Protein AF-A0A158HBL1-F1 (afdb_monomer)

Radius of gyration: 17.93 Å; Cα contacts (8 Å, |Δi|>4): 26; chains: 1; bounding box: 39×24×59 Å

Secondary structure (DSSP, 8-state):
-----TT---SSSS-TT---HHHHHHHHHHHHHHHHHHHHHHHHHHHH-TT---HHHHHHHHHHHHHHHHHHHHHHHHHHHHHS-S----

Sequence (90 aa):
MVAIDGSKFKAVNSRDKNYTAARIVKRQQQIEKSVQRYLDAIETAGRTSPIGFDVKTVRLYEKIASLRQKMRELALVKKQLQKQPEGSSR

Structure (mmCIF, N/CA/C/O backbone):
data_AF-A0A158HBL1-F1
#
_entry.id   AF-A0A158HBL1-F1
#
loop_
_atom_site.group_PDB
_atom_site.id
_atom_site.type_symbol
_atom_site.label_atom_id
_atom_site.label_alt_id
_atom_site.label_comp_id
_atom_site.label_asym_id
_atom_site.label_entity_id
_atom_site.label_seq_id
_atom_site.pdbx_PDB_ins_code
_atom_site.Cartn_x
_atom_site.Cartn_y
_atom_site.Cartn_z
_atom_site.occupancy
_atom_site.B_iso_or_equiv
_atom_site.auth_seq_id
_atom_site.auth_comp_id
_atom_site.auth_asym_id
_atom_site.auth_atom_id
_atom_site.pdbx_PDB_model_num
ATOM 1 N N . MET A 1 1 ? 15.309 15.568 -11.522 1.00 33.84 1 MET A N 1
ATOM 2 C CA . MET A 1 1 ? 15.679 14.296 -10.862 1.00 33.84 1 MET A CA 1
ATOM 3 C C . MET A 1 1 ? 14.755 14.124 -9.667 1.00 33.84 1 MET A C 1
ATOM 5 O O . MET A 1 1 ? 14.787 14.956 -8.771 1.00 33.84 1 MET A O 1
ATOM 9 N N . VAL A 1 2 ? 13.828 13.166 -9.733 1.00 39.59 2 VAL A N 1
ATOM 10 C CA . VAL A 1 2 ? 12.755 13.008 -8.739 1.00 39.59 2 VAL A CA 1
ATOM 11 C C . VAL A 1 2 ? 13.381 12.591 -7.412 1.00 39.59 2 VAL A C 1
ATOM 13 O O . VAL A 1 2 ? 13.956 11.510 -7.308 1.00 39.59 2 VAL A O 1
ATOM 16 N N . ALA A 1 3 ? 13.305 13.476 -6.420 1.00 38.59 3 ALA A N 1
ATOM 17 C CA . ALA A 1 3 ? 13.721 13.203 -5.056 1.00 38.59 3 ALA A CA 1
ATOM 18 C C . ALA A 1 3 ? 12.819 12.103 -4.485 1.00 38.59 3 ALA A C 1
ATOM 20 O O . ALA A 1 3 ? 11.693 12.347 -4.051 1.00 38.59 3 ALA A O 1
ATOM 21 N N . ILE A 1 4 ? 13.301 10.865 -4.533 1.00 41.69 4 ILE A N 1
ATOM 22 C CA . ILE A 1 4 ? 12.704 9.764 -3.793 1.00 41.69 4 ILE A CA 1
ATOM 23 C C . ILE A 1 4 ? 13.049 10.032 -2.329 1.00 41.69 4 ILE A C 1
ATOM 25 O O . ILE A 1 4 ? 14.141 9.702 -1.871 1.00 41.69 4 ILE A O 1
ATOM 29 N N . ASP A 1 5 ? 12.127 10.657 -1.595 1.00 43.56 5 ASP A N 1
ATOM 30 C CA . ASP A 1 5 ? 12.158 10.675 -0.132 1.00 43.56 5 ASP A CA 1
ATOM 31 C C . ASP A 1 5 ? 11.966 9.232 0.364 1.00 43.56 5 ASP A C 1
ATOM 33 O O . ASP A 1 5 ? 10.867 8.762 0.665 1.00 43.56 5 ASP A O 1
ATOM 37 N N . GLY A 1 6 ? 13.061 8.475 0.360 1.00 38.78 6 GLY A N 1
ATOM 38 C CA . GLY A 1 6 ? 13.136 7.089 0.812 1.00 38.78 6 GLY A CA 1
ATOM 39 C C . GLY A 1 6 ? 13.142 6.938 2.334 1.00 38.78 6 GLY A C 1
ATOM 40 O O . GLY A 1 6 ? 13.345 5.832 2.825 1.00 38.78 6 GLY A O 1
ATOM 41 N N . SER A 1 7 ? 12.904 8.007 3.099 1.00 45.84 7 SER A N 1
ATOM 42 C CA . SER A 1 7 ? 13.286 8.055 4.518 1.00 45.84 7 SER A CA 1
ATOM 43 C C . SER A 1 7 ? 12.142 8.287 5.508 1.00 45.84 7 SER A C 1
ATOM 45 O O . SER A 1 7 ? 12.396 8.566 6.678 1.00 45.84 7 SER A O 1
ATOM 47 N N . LYS A 1 8 ? 10.877 8.073 5.120 1.00 45.25 8 LYS A N 1
ATOM 48 C CA . LYS A 1 8 ? 9.739 8.085 6.069 1.00 45.25 8 LYS A CA 1
ATOM 49 C C . LYS A 1 8 ? 9.161 6.722 6.455 1.00 45.25 8 LYS A C 1
ATOM 51 O O . LYS A 1 8 ? 8.091 6.656 7.053 1.00 45.25 8 LYS A O 1
ATOM 56 N N . PHE A 1 9 ? 9.901 5.633 6.252 1.00 44.41 9 PHE A N 1
ATOM 57 C CA . PHE A 1 9 ? 9.570 4.330 6.857 1.00 44.41 9 PHE A CA 1
ATOM 58 C C . PHE A 1 9 ? 9.946 4.221 8.353 1.00 44.41 9 PHE A C 1
ATOM 60 O O . PHE A 1 9 ? 9.995 3.120 8.899 1.00 44.41 9 PHE A O 1
ATOM 67 N N . LYS A 1 10 ? 10.169 5.340 9.061 1.00 46.94 10 LYS A N 1
ATOM 68 C CA . LYS A 1 10 ? 10.238 5.350 10.529 1.00 46.94 10 LYS A CA 1
ATOM 69 C C . LYS A 1 10 ? 8.823 5.413 11.115 1.00 46.94 10 LYS A C 1
ATOM 71 O O . LYS A 1 10 ? 8.065 6.334 10.836 1.00 46.94 10 LYS A O 1
ATOM 76 N N . ALA A 1 11 ? 8.534 4.446 11.984 1.00 44.41 11 ALA A N 1
ATOM 77 C CA . ALA A 1 11 ? 7.396 4.390 12.905 1.00 44.41 11 ALA A CA 1
ATOM 78 C C . ALA A 1 11 ? 6.026 3.981 12.331 1.00 44.41 11 ALA A C 1
ATOM 80 O O . ALA A 1 11 ? 5.059 4.737 12.389 1.00 44.41 11 ALA A O 1
ATOM 81 N N . VAL A 1 12 ? 5.885 2.717 11.914 1.00 48.28 12 VAL A N 1
ATOM 82 C CA . VAL A 1 12 ? 4.555 2.065 11.951 1.00 48.28 12 VAL A CA 1
ATOM 83 C C . VAL A 1 12 ? 4.489 0.779 12.777 1.00 48.28 12 VAL A C 1
ATOM 85 O O . VAL A 1 12 ? 3.394 0.267 12.963 1.00 48.28 12 VAL A O 1
ATOM 88 N N . ASN A 1 13 ? 5.598 0.288 13.342 1.00 38.34 13 ASN A N 1
ATOM 89 C CA . ASN A 1 13 ? 5.642 -1.062 13.929 1.00 38.34 13 ASN A CA 1
ATOM 90 C C . ASN A 1 13 ? 5.504 -1.136 15.467 1.00 38.34 13 ASN A C 1
ATOM 92 O O . ASN A 1 13 ? 5.686 -2.197 16.046 1.00 38.34 13 ASN A O 1
ATOM 96 N N . SER A 1 14 ? 5.197 -0.036 16.166 1.00 42.22 14 SER A N 1
ATOM 97 C CA . SER A 1 14 ? 5.271 -0.018 17.645 1.00 42.22 14 SER A CA 1
ATOM 98 C C . SER A 1 14 ? 3.942 0.147 18.378 1.00 42.22 14 SER A C 1
ATOM 100 O O . SER A 1 14 ? 3.948 0.604 19.516 1.00 42.22 14 SER A O 1
ATOM 102 N N . ARG A 1 15 ? 2.791 -0.203 17.785 1.00 47.59 15 ARG A N 1
ATOM 103 C CA . ARG A 1 15 ? 1.511 -0.221 18.532 1.00 47.59 15 ARG A CA 1
ATOM 104 C C . ARG A 1 15 ? 0.514 -1.283 18.031 1.00 47.59 15 ARG A C 1
ATOM 106 O O . ARG A 1 15 ? -0.687 -1.024 18.032 1.00 47.59 15 ARG A O 1
ATOM 113 N N . ASP A 1 16 ? 0.982 -2.443 17.582 1.00 49.69 16 ASP A N 1
ATOM 114 C CA . ASP A 1 16 ? 0.207 -3.474 16.855 1.00 49.69 16 ASP A CA 1
ATOM 115 C C . ASP A 1 16 ? -0.844 -4.264 17.677 1.00 49.69 16 ASP A C 1
ATOM 117 O O . ASP A 1 16 ? -1.183 -5.388 17.331 1.00 49.69 16 ASP A O 1
ATOM 121 N N . LYS A 1 17 ? -1.387 -3.722 18.778 1.00 51.72 17 LYS A N 1
ATOM 122 C CA . LYS A 1 17 ? -2.368 -4.461 19.608 1.00 51.72 17 LYS A CA 1
ATOM 123 C C . LYS A 1 17 ? -3.763 -3.845 19.744 1.00 51.72 17 LYS A C 1
ATOM 125 O O . LYS A 1 17 ? -4.659 -4.528 20.214 1.00 51.72 17 LYS A O 1
ATOM 130 N N . ASN A 1 18 ? -4.006 -2.641 19.214 1.00 54.00 18 ASN A N 1
ATOM 131 C CA . ASN A 1 18 ? -5.366 -2.092 19.095 1.00 54.00 18 ASN A CA 1
ATOM 132 C C . ASN A 1 18 ? -5.615 -1.585 17.668 1.00 54.00 18 ASN A C 1
ATOM 134 O O . ASN A 1 18 ? -5.189 -0.485 17.287 1.00 54.00 18 ASN A O 1
ATOM 138 N N . TYR A 1 19 ? -6.296 -2.401 16.863 1.00 59.16 19 TYR A N 1
ATOM 139 C CA . TYR A 1 19 ? -6.841 -2.005 15.567 1.00 59.16 19 TYR A CA 1
ATOM 140 C C . TYR A 1 19 ? -8.103 -1.171 15.806 1.00 59.16 19 TYR A C 1
ATOM 142 O O . TYR A 1 19 ? -9.185 -1.708 15.987 1.00 59.16 19 TYR A O 1
ATOM 150 N N . THR A 1 20 ? -7.977 0.156 15.829 1.00 71.19 20 THR A N 1
ATOM 151 C CA . THR A 1 20 ? -9.141 1.057 15.826 1.00 71.19 20 THR A CA 1
ATOM 152 C C . THR A 1 20 ? -9.566 1.371 14.391 1.00 71.19 20 THR A C 1
ATOM 154 O O . THR A 1 20 ? -8.739 1.370 13.472 1.00 71.19 20 THR A O 1
ATOM 157 N N . ALA A 1 21 ? -10.844 1.699 14.171 1.00 75.00 21 ALA A N 1
ATOM 158 C CA . ALA A 1 21 ? -11.360 2.049 12.841 1.00 75.00 21 ALA A CA 1
ATOM 159 C C . ALA A 1 21 ? -10.536 3.161 12.152 1.00 75.00 21 ALA A C 1
ATOM 161 O O . ALA A 1 21 ? -10.274 3.088 10.950 1.00 75.00 21 ALA A O 1
ATOM 162 N N . ALA A 1 22 ? -10.046 4.145 12.915 1.00 79.44 22 ALA A N 1
ATOM 163 C CA . ALA A 1 22 ? -9.175 5.214 12.417 1.00 79.44 22 ALA A CA 1
ATOM 164 C C . ALA A 1 22 ? -7.813 4.702 11.905 1.00 79.44 22 ALA A C 1
ATOM 166 O O . ALA A 1 22 ? -7.275 5.217 10.923 1.00 79.44 22 ALA A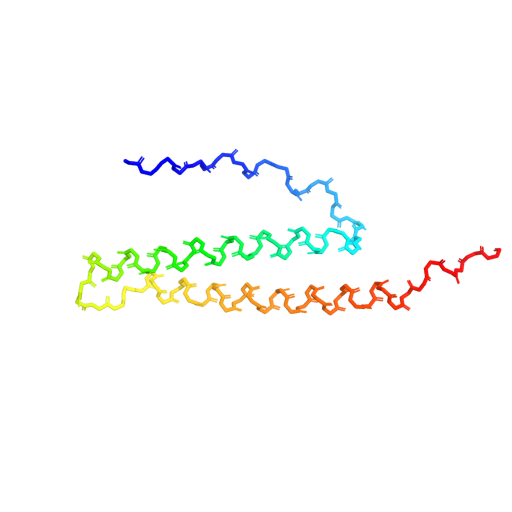 O 1
ATOM 167 N N . ARG A 1 23 ? -7.247 3.664 12.532 1.00 80.06 23 ARG A N 1
ATOM 168 C CA . ARG A 1 23 ? -5.993 3.041 12.080 1.00 80.06 23 ARG A CA 1
ATOM 169 C C . ARG A 1 23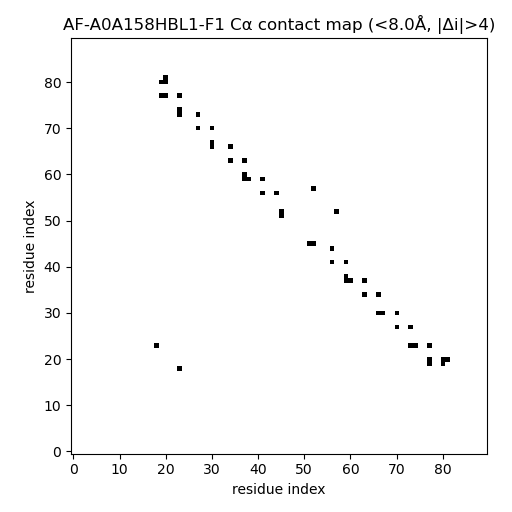 ? -6.170 2.243 10.808 1.00 80.06 23 ARG A C 1
ATOM 171 O O . ARG A 1 23 ? -5.301 2.308 9.943 1.00 80.06 23 ARG A O 1
ATOM 178 N N . ILE A 1 24 ? -7.296 1.547 10.675 1.00 82.25 24 ILE A N 1
ATOM 179 C CA . ILE A 1 24 ? -7.625 0.837 9.441 1.00 82.25 24 ILE A CA 1
ATOM 180 C C . ILE A 1 24 ? -7.690 1.819 8.271 1.00 82.25 24 ILE A C 1
ATOM 182 O O . ILE A 1 24 ? -7.061 1.574 7.245 1.00 82.25 24 ILE A O 1
ATOM 186 N N . VAL A 1 25 ? -8.349 2.967 8.450 1.00 81.31 25 VAL A N 1
ATOM 187 C CA . VAL A 1 25 ? -8.399 4.022 7.424 1.00 81.31 25 VAL A CA 1
ATOM 188 C C . VAL A 1 25 ? -6.994 4.522 7.071 1.00 81.31 25 VAL A C 1
ATOM 190 O O . VAL A 1 25 ? -6.640 4.573 5.894 1.00 81.31 25 VAL A O 1
ATOM 193 N N . LYS A 1 26 ? -6.142 4.808 8.068 1.00 84.75 26 LYS A N 1
ATOM 194 C CA . LYS A 1 26 ? -4.739 5.194 7.816 1.00 84.75 26 LYS A CA 1
ATOM 195 C C . LYS A 1 26 ? -3.963 4.114 7.056 1.00 84.75 26 LYS A C 1
ATOM 197 O O . LYS A 1 26 ? -3.182 4.433 6.160 1.00 84.75 26 LYS A O 1
ATOM 202 N N . ARG A 1 27 ? -4.174 2.835 7.381 1.00 84.12 27 ARG A N 1
ATOM 203 C CA . ARG A 1 27 ? -3.518 1.713 6.698 1.00 84.12 27 ARG A CA 1
ATOM 204 C C . ARG A 1 27 ? -4.000 1.567 5.255 1.00 84.12 27 ARG A C 1
ATOM 206 O O . ARG A 1 27 ? -3.170 1.340 4.379 1.00 84.12 27 ARG A O 1
ATOM 213 N N . GLN A 1 28 ? -5.294 1.753 4.995 1.00 83.81 28 GLN A N 1
ATOM 214 C CA . GLN A 1 28 ? -5.859 1.762 3.642 1.00 83.81 28 GLN A CA 1
ATOM 215 C C . GLN A 1 28 ? -5.246 2.880 2.788 1.00 83.81 28 GLN A C 1
ATOM 217 O O . GLN A 1 28 ? -4.772 2.599 1.691 1.00 83.81 28 GLN A O 1
ATOM 222 N N . GLN A 1 29 ? -5.131 4.099 3.327 1.00 85.56 29 GLN A N 1
ATOM 223 C CA . GLN A 1 29 ? -4.480 5.223 2.635 1.00 85.56 29 GLN A CA 1
ATOM 224 C C . GLN A 1 29 ? -3.002 4.946 2.313 1.00 85.56 29 GLN A C 1
ATOM 226 O O . GLN A 1 29 ? -2.511 5.306 1.246 1.00 85.56 29 GLN A O 1
ATOM 231 N N . GLN A 1 30 ? -2.262 4.293 3.216 1.00 84.62 30 GLN A N 1
ATOM 232 C CA . GLN A 1 30 ? -0.872 3.902 2.945 1.00 84.62 30 GLN A CA 1
ATOM 233 C C . GLN A 1 30 ? -0.760 2.849 1.837 1.00 84.62 30 GLN A C 1
ATOM 235 O O . GLN A 1 30 ? 0.165 2.901 1.021 1.00 84.62 30 GLN A O 1
ATOM 240 N N . ILE A 1 31 ? -1.684 1.886 1.819 1.00 85.31 31 ILE A N 1
ATOM 241 C CA . ILE A 1 31 ? -1.757 0.869 0.770 1.00 85.31 31 ILE A CA 1
ATOM 242 C C . ILE A 1 31 ? -2.056 1.534 -0.575 1.00 85.31 31 ILE A C 1
ATOM 244 O O . ILE A 1 31 ? -1.349 1.268 -1.541 1.00 85.31 31 ILE A O 1
ATOM 248 N N . GLU A 1 32 ? -3.031 2.438 -0.627 1.00 85.44 32 GLU A N 1
ATOM 249 C CA . GLU A 1 32 ? -3.411 3.168 -1.838 1.00 85.44 32 GLU A CA 1
ATOM 250 C C . GLU A 1 32 ? -2.251 3.998 -2.404 1.00 85.44 32 GLU A C 1
ATOM 252 O O . GLU A 1 32 ? -1.913 3.861 -3.578 1.00 85.44 32 GLU A O 1
ATOM 257 N N . LYS A 1 33 ? -1.541 4.748 -1.549 1.00 87.44 33 LYS A N 1
ATOM 258 C CA . LYS A 1 33 ? -0.305 5.451 -1.938 1.00 87.44 33 LYS A CA 1
ATOM 259 C C . LYS A 1 33 ? 0.765 4.506 -2.485 1.00 87.44 33 LYS A C 1
ATOM 261 O O . LYS A 1 33 ? 1.521 4.873 -3.376 1.00 87.44 33 LYS A O 1
ATOM 266 N N . SER A 1 34 ? 0.865 3.292 -1.944 1.00 85.06 34 SER A N 1
ATOM 267 C CA . SER A 1 34 ? 1.836 2.305 -2.431 1.00 85.06 34 SER A CA 1
ATOM 268 C C . SER A 1 34 ? 1.416 1.708 -3.773 1.00 85.06 34 SER A C 1
ATOM 270 O O . SER A 1 34 ? 2.272 1.518 -4.627 1.00 85.06 34 SER A O 1
ATOM 272 N N . VAL A 1 35 ? 0.116 1.477 -3.982 1.00 86.19 35 VAL A N 1
ATOM 273 C CA . VAL A 1 35 ? -0.440 1.050 -5.275 1.00 86.19 35 VAL A CA 1
ATOM 274 C C . VAL A 1 35 ? -0.179 2.101 -6.351 1.00 86.19 35 VAL A C 1
ATOM 276 O O . VAL A 1 35 ? 0.328 1.739 -7.404 1.00 86.19 35 VAL A O 1
ATOM 279 N N . GLN A 1 36 ? -0.455 3.379 -6.070 1.00 87.94 36 GLN A N 1
ATOM 280 C CA . GLN A 1 36 ? -0.186 4.489 -6.995 1.00 87.94 36 GLN A CA 1
ATOM 281 C C . GLN A 1 36 ? 1.291 4.529 -7.407 1.00 87.94 36 GLN A C 1
ATOM 283 O O . GLN A 1 36 ? 1.595 4.438 -8.589 1.00 87.94 36 GLN A O 1
ATOM 288 N N . ARG A 1 37 ? 2.220 4.486 -6.440 1.00 87.06 37 ARG A N 1
ATOM 289 C CA . ARG A 1 37 ? 3.664 4.436 -6.743 1.00 87.06 37 ARG A CA 1
ATOM 290 C C . ARG A 1 37 ? 4.067 3.259 -7.634 1.00 87.06 37 ARG A C 1
ATOM 292 O O . ARG A 1 37 ? 4.981 3.391 -8.441 1.00 87.06 37 ARG A O 1
ATOM 299 N N . TYR A 1 38 ? 3.443 2.093 -7.462 1.00 86.12 38 TYR A N 1
ATOM 300 C CA . TYR A 1 38 ? 3.737 0.936 -8.307 1.00 86.12 3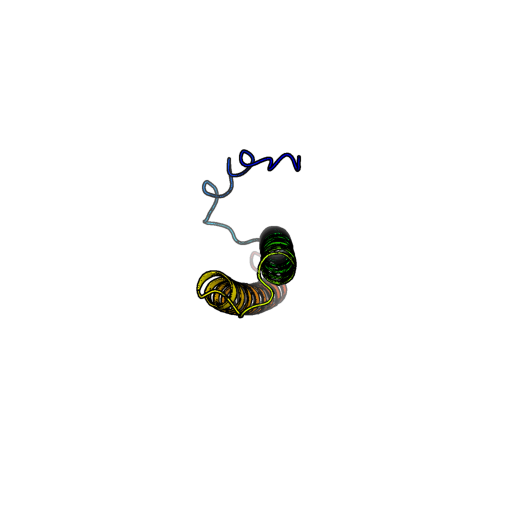8 TYR A CA 1
ATOM 301 C C . TYR A 1 38 ? 3.147 1.072 -9.711 1.00 86.12 38 TYR A C 1
ATOM 303 O O . TYR A 1 38 ? 3.792 0.635 -10.657 1.00 86.12 38 TYR A O 1
ATOM 311 N N . LEU A 1 39 ? 1.980 1.702 -9.860 1.00 86.00 39 LEU A N 1
ATOM 312 C CA . LEU A 1 39 ? 1.414 2.026 -11.171 1.00 86.00 39 LEU A CA 1
ATOM 313 C C . LEU A 1 39 ? 2.297 3.029 -11.924 1.00 86.00 39 LEU A C 1
ATOM 315 O O . LEU A 1 39 ? 2.638 2.766 -13.072 1.00 86.00 39 LEU A O 1
ATOM 319 N N . ASP A 1 40 ? 2.767 4.086 -11.257 1.00 87.38 40 ASP A N 1
ATOM 320 C CA . ASP A 1 40 ? 3.691 5.063 -11.853 1.00 87.38 40 ASP A CA 1
ATOM 321 C C . ASP A 1 40 ? 5.001 4.401 -12.309 1.00 87.38 40 ASP A C 1
ATOM 323 O O . ASP A 1 40 ? 5.539 4.705 -13.377 1.00 87.38 40 ASP A O 1
ATOM 327 N N . ALA A 1 41 ? 5.525 3.463 -11.510 1.00 84.62 41 ALA A N 1
ATOM 328 C CA . ALA A 1 41 ? 6.726 2.706 -11.853 1.00 84.62 41 ALA A CA 1
ATOM 329 C C . ALA A 1 41 ? 6.509 1.803 -13.078 1.00 84.62 41 ALA A C 1
ATOM 331 O O . ALA 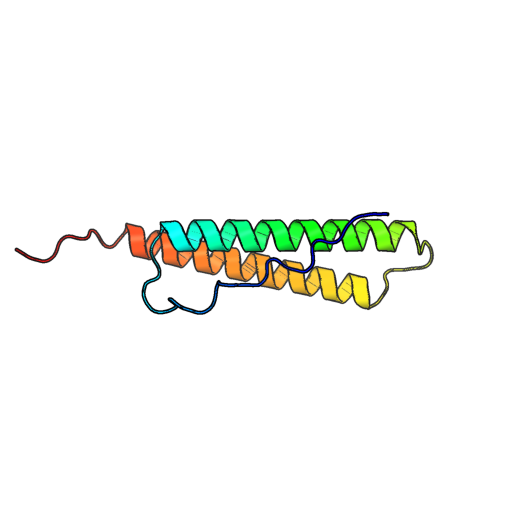A 1 41 ? 7.402 1.696 -13.916 1.00 84.62 41 ALA A O 1
ATOM 332 N N . ILE A 1 42 ? 5.328 1.186 -13.201 1.00 85.56 42 ILE A N 1
ATOM 333 C CA . ILE A 1 42 ? 4.939 0.390 -14.372 1.00 85.56 42 ILE A CA 1
ATOM 334 C C . ILE A 1 42 ? 4.826 1.279 -15.617 1.00 85.56 42 ILE A C 1
ATOM 336 O O . ILE A 1 42 ? 5.382 0.939 -16.658 1.00 85.56 42 ILE A O 1
ATOM 340 N N . GLU A 1 43 ? 4.145 2.420 -15.515 1.00 85.69 43 GLU A N 1
ATOM 341 C CA . GLU A 1 43 ? 3.972 3.366 -16.622 1.00 85.69 43 GLU A CA 1
ATOM 342 C C . GLU A 1 43 ? 5.321 3.923 -17.095 1.00 85.69 43 GLU A C 1
ATOM 344 O O . GLU A 1 43 ? 5.600 3.979 -18.293 1.00 85.69 43 GLU A O 1
ATOM 349 N N . THR A 1 44 ? 6.199 4.267 -16.149 1.00 84.44 44 THR A N 1
ATOM 350 C CA . THR A 1 44 ? 7.566 4.713 -16.444 1.00 84.44 44 THR A CA 1
ATOM 351 C C . THR A 1 44 ? 8.366 3.609 -17.133 1.00 84.44 44 THR A C 1
ATOM 353 O O . THR A 1 44 ? 8.995 3.865 -18.158 1.00 84.44 44 THR A O 1
ATOM 356 N N . ALA A 1 45 ? 8.302 2.374 -16.623 1.00 79.94 45 ALA A N 1
ATOM 357 C CA . ALA A 1 45 ? 8.999 1.233 -17.212 1.00 79.94 45 ALA A CA 1
ATOM 358 C C . ALA A 1 45 ? 8.520 0.942 -18.645 1.00 79.94 45 ALA A C 1
ATOM 360 O O . ALA A 1 45 ? 9.349 0.752 -19.536 1.00 79.94 45 ALA A O 1
ATOM 361 N N . GLY A 1 46 ? 7.204 0.977 -18.885 1.00 76.06 46 GLY A N 1
ATOM 362 C CA . GLY A 1 46 ? 6.610 0.785 -20.211 1.00 76.06 46 GLY A CA 1
ATOM 363 C C . GLY A 1 46 ? 6.998 1.873 -21.215 1.00 76.06 46 GLY A C 1
ATOM 364 O O . GLY A 1 46 ? 7.219 1.574 -22.384 1.00 76.06 46 GLY A O 1
ATOM 365 N N . ARG A 1 47 ? 7.168 3.125 -20.765 1.00 77.00 47 ARG A N 1
ATOM 366 C CA . ARG A 1 47 ? 7.695 4.216 -21.607 1.00 77.00 47 ARG A CA 1
ATOM 367 C C . ARG A 1 47 ? 9.168 4.025 -21.972 1.00 77.00 47 ARG A C 1
ATOM 369 O O . ARG A 1 47 ? 9.569 4.393 -23.069 1.00 77.00 47 ARG A O 1
ATOM 376 N N . THR A 1 48 ? 9.974 3.479 -21.060 1.00 71.69 48 THR A N 1
ATOM 377 C CA . THR A 1 48 ? 11.417 3.270 -21.284 1.00 71.69 48 THR A CA 1
ATOM 378 C C . THR A 1 48 ? 11.752 1.996 -22.056 1.00 71.69 48 THR A C 1
ATOM 380 O O . THR A 1 48 ? 12.815 1.931 -22.665 1.00 71.69 48 THR A O 1
ATOM 383 N N . SER A 1 49 ? 10.875 0.990 -22.040 1.00 61.53 49 SER A N 1
ATOM 384 C CA . SER A 1 49 ? 11.098 -0.291 -22.713 1.00 61.53 49 SER A CA 1
ATOM 385 C C . SER A 1 49 ? 9.898 -0.651 -23.595 1.00 61.53 49 SER A C 1
ATOM 387 O O . SER A 1 49 ? 8.962 -1.306 -23.134 1.00 61.53 49 SER A O 1
ATOM 389 N N . PRO A 1 50 ? 9.903 -0.247 -24.877 1.00 62.72 50 PRO A N 1
ATOM 390 C CA . PRO A 1 50 ? 8.805 -0.533 -25.800 1.00 62.72 50 PRO A CA 1
ATOM 391 C C . PRO A 1 50 ? 8.733 -2.006 -26.246 1.00 62.72 50 PRO A C 1
ATOM 393 O O . PRO A 1 50 ? 7.795 -2.380 -26.941 1.00 62.72 50 PRO A O 1
ATOM 396 N N . ILE A 1 51 ? 9.701 -2.852 -25.865 1.00 59.53 51 ILE A N 1
ATOM 397 C CA . ILE A 1 51 ? 9.890 -4.205 -26.430 1.00 59.53 51 ILE A CA 1
ATOM 398 C C . ILE A 1 51 ? 9.327 -5.324 -25.524 1.00 59.53 51 ILE A C 1
ATOM 400 O O . ILE A 1 51 ? 9.526 -6.506 -25.786 1.00 59.53 51 ILE A O 1
ATOM 404 N N . GLY A 1 52 ? 8.578 -4.990 -24.468 1.00 57.00 52 GLY A N 1
ATOM 405 C CA . GLY A 1 52 ? 7.810 -5.982 -23.708 1.00 57.00 52 GLY A CA 1
ATOM 406 C C . GLY A 1 52 ? 7.688 -5.692 -22.216 1.00 57.00 52 GLY A C 1
ATOM 407 O O . GLY A 1 52 ? 8.453 -4.923 -21.633 1.00 57.00 52 GLY A O 1
ATOM 408 N N . PHE A 1 53 ? 6.705 -6.336 -21.584 1.00 62.97 53 PHE A N 1
ATOM 409 C CA . PHE A 1 53 ? 6.509 -6.280 -20.138 1.00 62.97 53 PHE A CA 1
ATOM 410 C C . PHE A 1 53 ? 7.669 -6.989 -19.426 1.00 62.97 53 PHE A C 1
ATOM 412 O O . PHE A 1 53 ? 7.765 -8.214 -19.450 1.00 62.97 53 PHE A O 1
ATOM 419 N N . ASP A 1 54 ? 8.543 -6.219 -18.775 1.00 71.81 54 ASP A N 1
ATOM 420 C CA 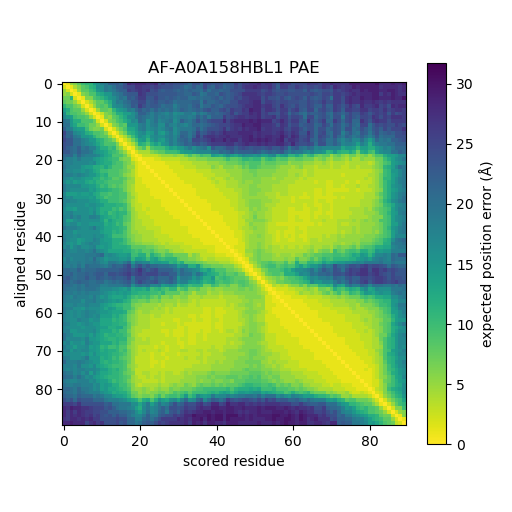. ASP A 1 54 ? 9.600 -6.757 -17.914 1.00 71.81 54 ASP A CA 1
ATOM 421 C C . ASP A 1 54 ? 8.975 -7.621 -16.794 1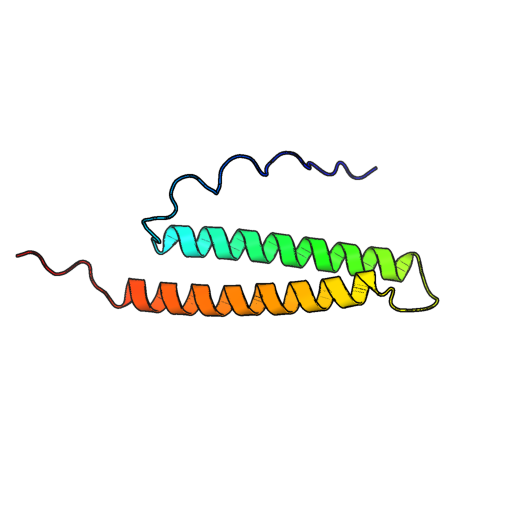.00 71.81 54 ASP A C 1
ATOM 423 O O . ASP A 1 54 ? 7.911 -7.301 -16.249 1.00 71.81 54 ASP A O 1
ATOM 427 N N . VAL A 1 55 ? 9.650 -8.707 -16.404 1.00 77.19 55 VAL A N 1
ATOM 428 C CA . VAL A 1 55 ? 9.293 -9.552 -15.249 1.00 77.19 55 VAL A CA 1
ATOM 429 C C . VAL A 1 55 ? 9.076 -8.697 -13.992 1.00 77.19 55 VAL A C 1
ATOM 431 O O . VAL A 1 55 ? 8.228 -9.010 -13.152 1.00 77.19 55 VAL A O 1
ATOM 434 N N . LYS A 1 56 ? 9.800 -7.577 -13.868 1.00 76.31 56 LYS A N 1
ATOM 435 C CA . LYS A 1 56 ? 9.594 -6.584 -12.802 1.00 76.31 56 LYS A CA 1
ATOM 436 C C . LYS A 1 56 ? 8.184 -5.992 -12.822 1.00 76.31 56 LYS A C 1
ATOM 438 O O . LYS A 1 56 ? 7.552 -5.904 -11.772 1.00 76.31 56 LYS A O 1
ATOM 443 N N . THR A 1 57 ? 7.679 -5.629 -13.995 1.00 80.94 57 THR A N 1
ATOM 444 C CA . THR A 1 57 ? 6.348 -5.046 -14.199 1.00 80.94 57 THR A CA 1
ATOM 445 C C . THR A 1 57 ? 5.253 -6.044 -13.827 1.00 80.94 57 THR A C 1
ATOM 447 O O . THR A 1 57 ? 4.328 -5.699 -13.093 1.00 80.94 57 THR A O 1
ATOM 450 N N . VAL A 1 58 ? 5.403 -7.310 -14.232 1.00 85.00 58 VAL A N 1
ATOM 451 C CA . VAL A 1 58 ? 4.480 -8.401 -13.866 1.00 85.00 58 VAL A CA 1
ATOM 452 C C . VAL A 1 58 ? 4.409 -8.577 -12.344 1.00 85.00 58 VAL A C 1
ATOM 454 O O . VAL A 1 58 ? 3.324 -8.563 -11.763 1.00 85.00 58 VAL A O 1
ATOM 457 N N . ARG A 1 59 ? 5.563 -8.623 -11.666 1.00 85.75 59 ARG A N 1
ATOM 458 C CA . ARG A 1 59 ? 5.627 -8.712 -10.195 1.00 85.75 59 ARG A CA 1
ATOM 459 C C . ARG A 1 59 ? 4.985 -7.509 -9.496 1.00 85.75 59 ARG A C 1
ATOM 461 O O . ARG A 1 59 ? 4.405 -7.659 -8.419 1.00 85.75 59 ARG A O 1
ATOM 468 N N . LEU A 1 60 ? 5.076 -6.309 -10.077 1.00 86.56 60 LEU A N 1
ATOM 469 C CA . LEU A 1 60 ? 4.408 -5.118 -9.542 1.00 86.56 60 LEU A CA 1
ATOM 470 C C . LEU A 1 60 ? 2.882 -5.236 -9.640 1.00 86.56 60 LEU A C 1
ATOM 472 O O . LEU A 1 60 ? 2.196 -4.923 -8.664 1.00 86.56 60 LEU A O 1
ATOM 476 N N . TYR A 1 61 ? 2.346 -5.752 -10.750 1.00 86.12 61 TYR A N 1
ATOM 477 C CA . TYR A 1 61 ? 0.912 -6.031 -10.880 1.00 86.12 61 TYR A CA 1
ATOM 478 C C . TYR A 1 61 ? 0.420 -7.052 -9.847 1.00 86.12 61 TYR A C 1
ATOM 480 O O . TYR A 1 61 ? -0.584 -6.804 -9.172 1.00 86.12 61 TYR A O 1
ATOM 488 N N . GLU A 1 62 ? 1.150 -8.150 -9.641 1.00 90.38 62 GLU A N 1
ATOM 489 C CA . GLU A 1 62 ? 0.838 -9.135 -8.593 1.00 90.38 62 GLU A CA 1
ATOM 490 C C . GLU A 1 62 ? 0.844 -8.497 -7.196 1.00 90.38 62 GLU A C 1
ATOM 492 O O . GLU A 1 62 ? -0.053 -8.725 -6.373 1.00 90.38 62 GLU A O 1
ATOM 497 N N . LYS A 1 63 ? 1.823 -7.622 -6.924 1.00 87.75 63 LYS A N 1
ATOM 498 C CA . LYS A 1 63 ? 1.903 -6.894 -5.654 1.00 87.75 63 LYS A CA 1
ATOM 499 C C . LYS A 1 63 ? 0.700 -5.976 -5.454 1.00 87.75 63 LYS A C 1
ATOM 501 O O . LYS A 1 63 ? 0.139 -5.948 -4.357 1.00 87.75 63 LYS A O 1
ATOM 506 N N . ILE A 1 64 ? 0.288 -5.253 -6.495 1.00 88.75 64 ILE A N 1
ATOM 507 C CA . ILE A 1 64 ? -0.904 -4.397 -6.477 1.00 88.75 64 ILE A CA 1
ATOM 508 C C . ILE A 1 64 ? -2.159 -5.235 -6.199 1.00 88.75 64 ILE A C 1
ATOM 510 O O . ILE A 1 64 ? -2.978 -4.838 -5.368 1.00 88.75 64 ILE A O 1
ATOM 514 N N . ALA A 1 65 ? -2.300 -6.404 -6.828 1.00 90.94 65 ALA A N 1
ATOM 515 C CA . ALA A 1 65 ? -3.426 -7.306 -6.594 1.00 90.94 65 ALA A CA 1
ATOM 516 C C . ALA A 1 65 ? -3.496 -7.767 -5.126 1.00 90.94 65 ALA A C 1
ATOM 518 O O . ALA A 1 65 ? -4.546 -7.642 -4.486 1.00 90.94 65 ALA A O 1
ATOM 519 N N . SER A 1 66 ? -2.363 -8.190 -4.552 1.00 90.12 66 SER A N 1
ATOM 520 C CA . SER A 1 66 ? -2.267 -8.569 -3.134 1.00 90.12 66 SER A CA 1
ATOM 521 C C . SER A 1 66 ? -2.599 -7.401 -2.193 1.00 90.12 66 SER A C 1
ATOM 523 O O . SER A 1 66 ? -3.326 -7.559 -1.210 1.00 90.12 66 SER A O 1
ATOM 525 N N . LEU A 1 67 ? -2.119 -6.193 -2.504 1.00 86.81 67 LEU A N 1
ATOM 526 C CA . LEU A 1 67 ? -2.413 -4.984 -1.734 1.00 86.81 67 LEU A CA 1
ATOM 527 C C . LEU A 1 67 ? -3.903 -4.616 -1.770 1.00 86.81 67 LEU A C 1
ATOM 529 O O . LEU A 1 67 ? -4.479 -4.280 -0.734 1.00 86.81 67 LEU A O 1
ATOM 533 N N . ARG A 1 68 ? -4.548 -4.734 -2.935 1.00 87.31 68 ARG A N 1
ATOM 534 C CA . ARG A 1 68 ? -5.998 -4.539 -3.081 1.00 87.31 68 ARG A CA 1
ATOM 535 C C . ARG A 1 68 ? -6.796 -5.572 -2.289 1.00 87.31 68 ARG A C 1
ATOM 537 O O . ARG A 1 68 ? -7.809 -5.217 -1.691 1.00 87.31 68 ARG A O 1
ATOM 544 N N . GLN A 1 69 ? -6.342 -6.823 -2.234 1.00 90.69 69 GLN A N 1
ATOM 545 C CA . GLN A 1 69 ? -6.978 -7.841 -1.398 1.00 90.69 69 GLN A CA 1
ATOM 546 C C . GLN A 1 69 ? -6.894 -7.484 0.090 1.00 90.69 69 GLN A C 1
ATOM 548 O O . GLN A 1 69 ? -7.927 -7.426 0.757 1.00 90.69 69 GLN A O 1
ATOM 553 N N . LYS A 1 70 ? -5.707 -7.113 0.581 1.00 86.44 70 LYS A N 1
ATOM 554 C CA . LYS A 1 70 ? -5.529 -6.651 1.969 1.00 86.44 70 LYS A CA 1
ATOM 555 C C . LYS A 1 70 ? -6.403 -5.441 2.299 1.00 86.44 70 LYS A C 1
ATOM 557 O O . LYS A 1 70 ? -6.908 -5.321 3.411 1.00 86.44 70 LYS A O 1
ATOM 562 N N . MET A 1 71 ? -6.623 -4.540 1.339 1.00 86.06 71 MET A N 1
ATOM 563 C CA . MET A 1 71 ? -7.521 -3.394 1.518 1.00 86.06 71 MET A CA 1
ATOM 564 C C . MET A 1 71 ? -8.977 -3.827 1.759 1.00 86.06 71 MET A C 1
ATOM 566 O O . MET A 1 71 ? -9.651 -3.233 2.607 1.00 86.06 71 MET A O 1
ATOM 570 N N . ARG A 1 72 ? -9.447 -4.868 1.054 1.00 88.62 72 ARG A N 1
ATOM 571 C CA . ARG A 1 72 ? -10.783 -5.452 1.255 1.00 88.62 72 ARG A CA 1
ATOM 572 C C . ARG A 1 72 ? -10.907 -6.125 2.618 1.00 88.62 72 ARG A C 1
ATOM 574 O O . ARG A 1 72 ? -11.887 -5.876 3.313 1.00 88.62 72 ARG A O 1
ATOM 581 N N . GLU A 1 73 ? -9.906 -6.902 3.023 1.00 87.56 73 GLU A N 1
ATOM 582 C CA . GLU A 1 73 ? -9.858 -7.534 4.351 1.00 87.56 73 GLU A CA 1
ATOM 583 C C . GLU A 1 73 ? -9.942 -6.481 5.462 1.00 87.56 73 GLU A C 1
ATOM 585 O O . GLU A 1 73 ? -10.799 -6.555 6.341 1.00 87.56 73 GLU A O 1
ATOM 590 N N . LEU A 1 74 ? -9.133 -5.423 5.358 1.00 85.50 74 LEU A N 1
ATOM 591 C CA . LEU A 1 74 ? -9.168 -4.286 6.275 1.00 85.50 74 LEU A CA 1
ATOM 592 C C . LEU A 1 74 ? -10.545 -3.606 6.314 1.00 85.50 74 LEU A C 1
ATOM 594 O O . LEU A 1 74 ? -11.036 -3.277 7.392 1.00 85.50 74 LEU A O 1
ATOM 598 N N . ALA A 1 75 ? -11.205 -3.422 5.167 1.00 85.31 75 ALA A N 1
ATOM 599 C CA . ALA A 1 75 ? -12.554 -2.854 5.122 1.00 85.31 75 ALA A CA 1
ATOM 600 C C . ALA A 1 75 ? -13.580 -3.740 5.852 1.00 85.31 75 ALA A C 1
ATOM 602 O O . ALA A 1 75 ? -14.485 -3.227 6.514 1.00 85.31 75 ALA A O 1
ATOM 603 N N . LEU A 1 76 ? -13.421 -5.060 5.761 1.00 87.00 76 LEU A N 1
ATOM 604 C CA . LEU A 1 76 ? -14.264 -6.045 6.434 1.00 87.00 76 LEU A CA 1
ATOM 605 C C . LEU A 1 76 ? -14.065 -5.996 7.954 1.00 87.00 76 LEU A C 1
ATOM 607 O O . LEU A 1 76 ? -15.044 -5.923 8.695 1.00 87.00 76 LEU A O 1
ATOM 611 N N . VAL A 1 77 ? -12.812 -5.920 8.410 1.00 84.81 77 VAL A N 1
ATOM 612 C CA . VAL A 1 77 ? -12.476 -5.733 9.832 1.00 84.81 77 VAL A CA 1
ATOM 613 C C . VAL A 1 77 ? -13.024 -4.401 10.351 1.00 84.81 77 VAL A C 1
ATOM 615 O O . VAL A 1 77 ? -13.614 -4.361 11.426 1.00 84.81 77 VAL A O 1
ATOM 618 N N . LYS A 1 78 ? -12.931 -3.311 9.574 1.00 82.62 78 LYS A N 1
ATOM 619 C CA . LYS A 1 78 ? -13.528 -2.014 9.945 1.00 82.62 78 LYS A CA 1
ATOM 620 C C . LYS A 1 78 ? -15.038 -2.123 10.148 1.00 82.62 78 LYS A C 1
ATOM 622 O O . LYS A 1 78 ? -15.552 -1.576 11.117 1.00 82.62 78 LYS A O 1
ATOM 627 N N . LYS A 1 79 ? -15.743 -2.825 9.254 1.00 82.94 79 LYS A N 1
ATOM 628 C CA . LYS A 1 79 ? -17.188 -3.063 9.391 1.00 82.94 79 LYS A CA 1
ATOM 629 C C . LYS A 1 79 ? -17.513 -3.877 10.643 1.00 82.94 79 LYS A C 1
ATOM 631 O O . LYS A 1 79 ? -18.489 -3.564 11.309 1.00 82.94 79 LYS A O 1
ATOM 636 N N . GLN A 1 80 ? -16.710 -4.887 10.976 1.00 80.56 80 GLN A N 1
ATOM 637 C CA . GLN A 1 80 ? -16.895 -5.665 12.207 1.00 80.56 80 GLN A CA 1
ATOM 638 C C . GLN A 1 80 ? -16.668 -4.815 13.462 1.00 80.56 80 GLN A C 1
ATOM 640 O O . GLN A 1 80 ? -17.496 -4.845 14.364 1.00 80.56 80 GLN A O 1
ATOM 645 N N . LEU A 1 81 ? -15.618 -3.987 13.480 1.00 77.00 81 LEU A N 1
ATOM 646 C CA . LEU A 1 81 ? -15.356 -3.051 14.579 1.00 77.00 81 LEU A CA 1
ATOM 647 C C . LEU A 1 81 ? -16.471 -2.014 14.752 1.00 77.00 81 LEU A C 1
ATOM 649 O O . LEU A 1 81 ? -16.777 -1.647 15.873 1.00 77.00 81 LEU A O 1
ATOM 653 N N . GLN A 1 82 ? -17.095 -1.547 13.665 1.00 70.12 82 GLN A N 1
ATOM 654 C CA . GLN A 1 82 ? -18.247 -0.637 13.746 1.00 70.12 82 GLN A CA 1
ATOM 655 C C . GLN A 1 82 ? -19.534 -1.328 14.217 1.00 70.12 82 GLN A C 1
ATOM 657 O O . GLN A 1 82 ? -20.428 -0.661 14.727 1.00 70.12 82 GLN A O 1
ATOM 662 N N . LYS A 1 83 ? -19.648 -2.646 14.019 1.00 67.75 83 LYS A N 1
ATOM 663 C CA . LYS A 1 83 ? -20.797 -3.446 14.463 1.00 67.75 83 LYS A CA 1
ATOM 664 C C . LYS A 1 83 ? -20.717 -3.862 15.929 1.00 67.75 83 LYS A C 1
ATOM 666 O O . LYS A 1 83 ? -21.737 -4.279 16.464 1.00 67.75 83 LYS A O 1
ATOM 671 N N . GLN A 1 84 ? -19.550 -3.770 16.563 1.00 55.41 84 GLN A N 1
ATOM 672 C CA . GLN A 1 84 ? -19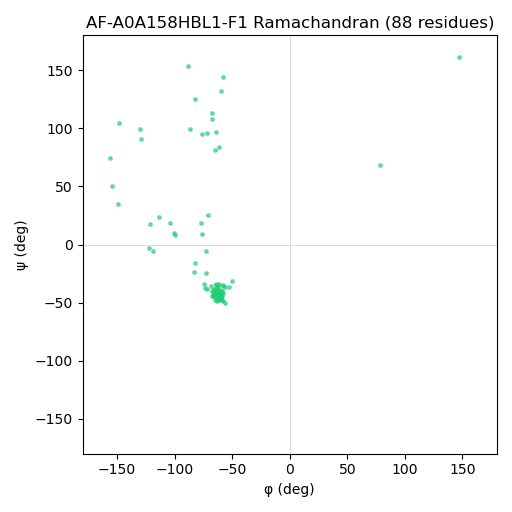.450 -3.822 18.016 1.00 55.41 84 GLN A CA 1
ATOM 673 C C . GLN A 1 84 ? -19.660 -2.398 18.538 1.00 55.41 84 GLN A C 1
ATOM 675 O O . GLN A 1 84 ? -18.728 -1.595 18.470 1.00 55.41 84 GLN A O 1
ATOM 680 N N . PRO A 1 85 ? -20.862 -2.028 19.017 1.00 51.25 85 PRO A N 1
ATOM 681 C CA . PRO A 1 85 ? -20.959 -0.840 19.841 1.00 51.25 85 PRO A CA 1
ATOM 682 C C . PRO A 1 85 ? -20.062 -1.079 21.061 1.00 51.25 85 P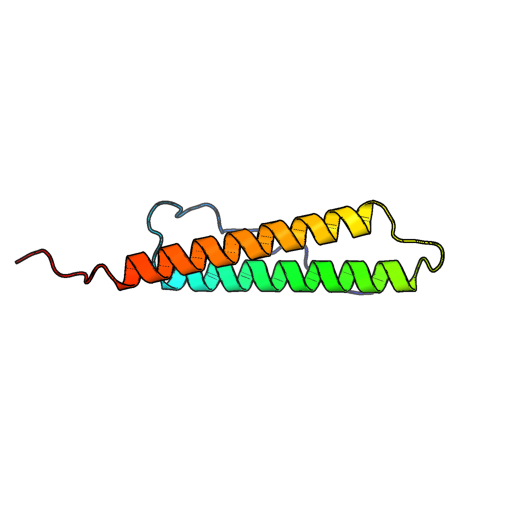RO A C 1
ATOM 684 O O . PRO A 1 85 ? -20.130 -2.143 21.679 1.00 51.25 85 PRO A O 1
ATOM 687 N N . GLU A 1 86 ? -19.219 -0.109 21.409 1.00 54.16 86 GLU A N 1
ATOM 688 C CA . GLU A 1 86 ? -18.681 -0.016 22.767 1.00 54.16 86 GLU A CA 1
ATOM 689 C C . GLU A 1 86 ? -19.867 0.183 23.716 1.00 54.16 86 GLU A C 1
ATOM 691 O O . GLU A 1 86 ? -20.295 1.292 24.015 1.00 54.16 86 GLU A O 1
ATOM 696 N N . GLY A 1 87 ? -20.483 -0.931 24.084 1.00 54.81 87 GLY A N 1
ATOM 697 C CA . GLY A 1 87 ? -21.773 -0.999 24.745 1.00 54.81 87 GLY A CA 1
ATOM 698 C C . GLY A 1 87 ? -21.861 -2.286 25.541 1.00 54.81 87 GLY A C 1
ATOM 699 O O . GLY A 1 87 ? -22.797 -3.060 25.382 1.00 54.81 87 GLY A O 1
ATOM 700 N N . SER A 1 88 ? -20.843 -2.555 26.352 1.00 46.88 88 SER A N 1
ATOM 701 C CA . SER A 1 88 ? -20.919 -3.501 27.465 1.00 46.88 88 SER A CA 1
ATOM 702 C C . SER A 1 88 ? -19.853 -3.152 28.497 1.00 46.88 88 SER A C 1
ATOM 704 O O . SER A 1 88 ? -18.836 -3.819 28.621 1.00 46.88 88 SER A O 1
ATOM 706 N N . SER A 1 89 ? -20.103 -2.082 29.243 1.00 40.03 89 SER A N 1
ATOM 707 C CA . SER A 1 89 ? -20.162 -2.239 30.693 1.00 40.03 89 SER A CA 1
ATOM 708 C C . SER A 1 89 ? -21.170 -1.231 31.228 1.00 40.03 89 SER A C 1
ATOM 710 O O . SER A 1 89 ? -20.931 -0.025 31.237 1.00 40.03 89 SER A O 1
ATOM 712 N N . ARG A 1 90 ? -22.345 -1.759 31.577 1.00 42.12 90 ARG A N 1
ATOM 713 C CA . ARG A 1 90 ? -23.055 -1.292 32.766 1.00 42.12 90 ARG A CA 1
ATOM 714 C C . ARG A 1 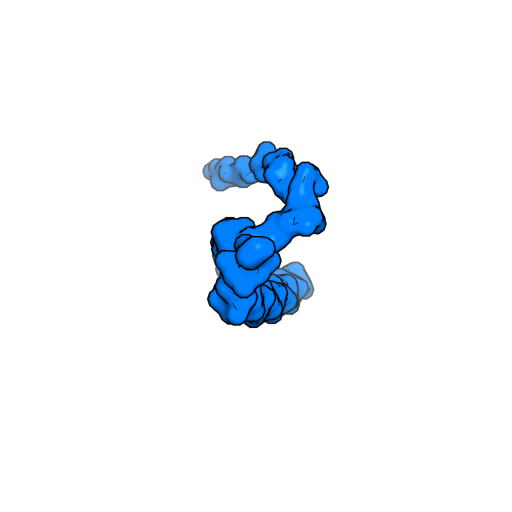90 ? -22.190 -1.556 33.997 1.00 42.12 90 ARG A C 1
ATOM 716 O O . ARG A 1 90 ? -21.283 -2.418 33.890 1.00 42.12 90 ARG A O 1
#

Mean predicted aligned error: 11.65 Å

Nearest PDB structures (foldseek):
  7tkh-assembly1_6  TM=7.875E-01  e=2.345E+00  Saccharomyces cerevisiae
  8apj-assembly1_V1  TM=8.295E-01  e=3.836E+00  Trypanosoma brucei brucei
  8apg-assembly1_U1  TM=8.329E-01  e=4.613E+00  Trypanosoma brucei brucei
  8apb-assembly1_T1  TM=7.421E-01  e=4.338E+00  Trypanosoma brucei brucei

Foldseek 3Di:
DDPPPVDPPPDDPPPPPDDDLVVLVVLLVVLVVLLVVLVVVLVVVCVVDVPDRDPSNVVSVVVNVVSVVVNVVSVVVSVVNVVDDPPDDD

Organism: NCBI:txid1232866

Solvent-accessible surface area (backbone atoms only — not comparable to full-atom values): 5616 Å² total; per-residue (Å²): 130,85,81,75,80,81,77,72,85,72,85,83,83,86,65,94,83,69,91,45,63,70,53,46,53,54,52,43,52,53,47,51,55,50,40,50,55,46,51,53,51,40,54,51,47,50,72,75,38,85,88,58,87,49,72,67,46,54,53,43,52,54,50,42,54,54,50,53,50,53,43,53,54,44,51,52,51,39,52,52,58,68,68,50,67,97,74,82,79,131

pLDDT: mean 71.31, std 17.74, range [33.84, 90.94]